Protein AF-A0A960I4P7-F1 (afdb_monomer_lite)

Sequence (128 aa):
MNRTTRHAHDLEYQDFRRCVRRWEMLADFDGAHHDAELAHETRQAGITIRDGIGHLSGNGGSLDSAELKEIWDQFTQAEFLDDLDIATAATSDLPRTAGQRRWDALLKIFRTAAGAPADGKTPEPVLN

Structure (mmCIF, N/CA/C/O backbone):
data_AF-A0A960I4P7-F1
#
_entry.id   AF-A0A960I4P7-F1
#
loop_
_atom_site.group_PDB
_atom_site.id
_atom_site.type_symbol
_atom_site.label_atom_id
_atom_site.label_alt_id
_atom_site.label_comp_id
_atom_site.label_asym_id
_atom_site.label_entity_id
_atom_site.label_seq_id
_atom_site.pdbx_PDB_ins_code
_atom_site.Cartn_x
_atom_site.Cartn_y
_atom_site.Cartn_z
_atom_site.occupancy
_atom_site.B_iso_or_equiv
_atom_site.auth_seq_id
_atom_site.auth_comp_id
_atom_site.auth_asym_id
_atom_site.auth_atom_id
_atom_site.pdbx_PDB_model_num
ATOM 1 N N . MET A 1 1 ? -28.797 -31.746 -52.866 1.00 45.53 1 MET A N 1
ATOM 2 C CA . MET A 1 1 ? -28.647 -31.400 -51.434 1.00 45.53 1 MET A CA 1
ATOM 3 C C . MET A 1 1 ? -29.228 -30.000 -51.225 1.00 45.53 1 MET A C 1
ATOM 5 O O . MET A 1 1 ? -28.639 -29.036 -51.703 1.00 45.53 1 MET A O 1
ATOM 9 N N . ASN A 1 2 ? -30.436 -29.895 -50.662 1.00 44.34 2 ASN A N 1
ATOM 10 C CA . ASN A 1 2 ? -31.257 -28.673 -50.699 1.00 44.34 2 ASN A CA 1
ATOM 11 C C . ASN A 1 2 ? -30.764 -27.596 -49.718 1.00 44.34 2 ASN A C 1
ATOM 13 O O . ASN A 1 2 ? -30.470 -27.884 -48.563 1.00 44.34 2 ASN A O 1
ATOM 17 N N . ARG A 1 3 ? -30.683 -26.338 -50.179 1.00 51.28 3 ARG A N 1
ATOM 18 C CA . ARG A 1 3 ? -30.209 -25.183 -49.387 1.00 51.28 3 ARG A CA 1
ATOM 19 C C . ARG A 1 3 ? -31.088 -24.871 -48.169 1.00 51.28 3 ARG A C 1
ATOM 21 O O . ARG A 1 3 ? -30.596 -24.251 -47.235 1.00 51.28 3 ARG A O 1
ATOM 28 N N . THR A 1 4 ? -32.350 -25.288 -48.165 1.00 50.25 4 THR A N 1
ATOM 29 C CA . THR A 1 4 ? -33.338 -24.955 -47.126 1.00 50.25 4 THR A CA 1
ATOM 30 C C . TH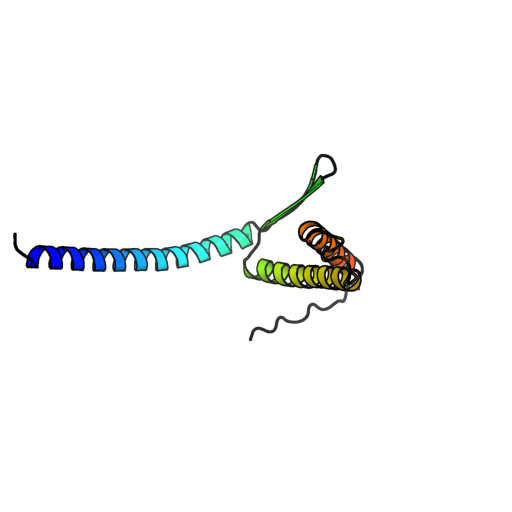R A 1 4 ? -33.077 -25.649 -45.789 1.00 50.25 4 THR A C 1
ATOM 32 O O . THR A 1 4 ? -33.196 -25.006 -44.753 1.00 50.25 4 THR A O 1
ATOM 35 N N . THR A 1 5 ? -32.626 -26.907 -45.786 1.00 58.25 5 THR A N 1
ATOM 36 C CA . THR A 1 5 ? -32.295 -27.640 -44.548 1.00 58.25 5 THR A CA 1
ATOM 37 C C . THR A 1 5 ? -31.100 -27.038 -43.813 1.00 58.25 5 THR A C 1
ATOM 39 O O . THR A 1 5 ? -31.062 -27.040 -42.591 1.00 58.25 5 THR A O 1
ATOM 42 N N . ARG A 1 6 ? -30.142 -26.462 -44.549 1.00 53.84 6 ARG A N 1
ATOM 43 C CA . ARG A 1 6 ? -28.987 -25.774 -43.955 1.00 53.84 6 ARG A CA 1
ATOM 44 C C . ARG A 1 6 ? -29.399 -24.502 -43.213 1.00 53.84 6 ARG A C 1
ATOM 46 O O . ARG A 1 6 ? -28.992 -24.311 -42.079 1.00 53.84 6 ARG A O 1
ATOM 53 N N . HIS A 1 7 ? -30.263 -23.693 -43.827 1.00 54.84 7 HIS A N 1
ATOM 54 C CA . HIS A 1 7 ? -30.760 -22.462 -43.206 1.00 54.84 7 HIS A CA 1
ATOM 55 C C . HIS A 1 7 ? -31.613 -22.749 -41.961 1.00 54.84 7 HIS A C 1
ATOM 57 O O . HIS A 1 7 ? -31.547 -21.988 -41.003 1.00 54.84 7 HIS A O 1
ATOM 63 N N . ALA A 1 8 ? -32.375 -23.851 -41.949 1.00 55.28 8 ALA A N 1
ATOM 64 C CA . ALA A 1 8 ? -33.125 -24.278 -40.767 1.00 55.28 8 ALA A CA 1
ATOM 65 C C . ALA A 1 8 ? -32.193 -24.645 -39.595 1.00 55.28 8 ALA A C 1
ATOM 67 O O . ALA A 1 8 ? -32.380 -24.138 -38.494 1.00 55.28 8 ALA A O 1
ATOM 68 N N . HIS A 1 9 ? -31.137 -25.428 -39.845 1.00 57.78 9 HIS A N 1
ATOM 69 C CA . HIS A 1 9 ? -30.146 -25.764 -38.814 1.00 57.78 9 HIS A CA 1
ATOM 70 C C . HIS A 1 9 ? -29.359 -24.548 -38.309 1.00 57.78 9 HIS A C 1
ATOM 72 O O . HIS A 1 9 ? -29.068 -24.459 -37.118 1.00 57.78 9 HIS A O 1
ATOM 78 N N . ASP A 1 10 ? -29.038 -23.596 -39.189 1.00 60.62 10 ASP A N 1
ATOM 79 C CA . ASP A 1 10 ? -28.332 -22.374 -38.796 1.00 60.62 10 ASP A CA 1
ATOM 80 C C . ASP A 1 10 ? -29.205 -21.476 -37.896 1.00 60.62 10 ASP A C 1
ATOM 82 O O . ASP A 1 10 ? -28.693 -20.882 -36.946 1.00 60.62 10 ASP A O 1
ATOM 86 N N . LEU A 1 11 ? -30.520 -21.408 -38.148 1.00 67.00 11 LEU A N 1
ATOM 87 C CA . LEU A 1 11 ? -31.479 -20.683 -37.302 1.00 67.00 11 LEU A CA 1
ATOM 88 C C . LEU A 1 11 ? -31.659 -21.360 -35.934 1.00 67.00 11 LEU A C 1
ATOM 90 O O . LEU A 1 11 ? -31.509 -20.697 -34.909 1.00 67.00 11 LEU A O 1
ATOM 94 N N . GLU A 1 12 ? -31.876 -22.678 -35.903 1.00 70.19 12 GLU A N 1
ATOM 95 C CA . GLU A 1 12 ? -31.997 -23.451 -34.656 1.00 70.19 12 GLU A CA 1
ATOM 96 C C . GLU A 1 12 ? -30.736 -23.339 -33.787 1.00 70.19 12 GLU A C 1
ATOM 98 O O . GLU A 1 12 ? -30.820 -23.169 -32.569 1.00 70.19 12 GLU A O 1
ATOM 103 N N . TYR A 1 13 ? -29.553 -23.360 -34.408 1.00 65.31 13 TYR A N 1
ATOM 104 C CA . TYR A 1 13 ? -28.288 -23.167 -33.705 1.00 65.31 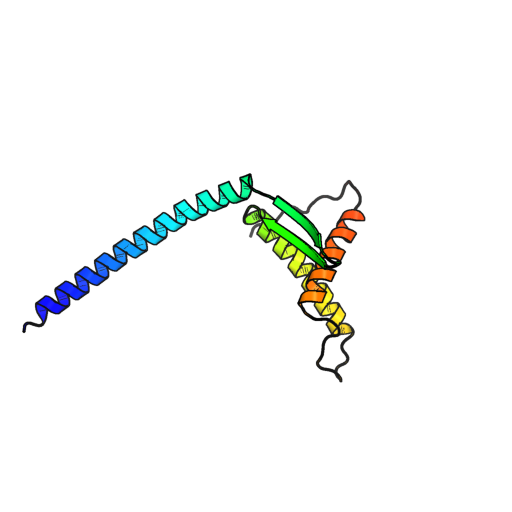13 TYR A CA 1
ATOM 105 C C . TYR A 1 13 ? -28.149 -21.750 -33.131 1.00 65.31 13 TYR A C 1
ATOM 107 O O . TYR A 1 13 ? -27.670 -21.574 -32.007 1.00 65.31 13 TYR A O 1
ATOM 115 N N . GLN A 1 14 ? -28.576 -20.720 -33.867 1.00 65.31 14 GLN A N 1
ATOM 116 C CA . GLN A 1 14 ? -28.551 -19.343 -33.368 1.00 65.31 14 GLN A CA 1
ATOM 117 C C . GLN A 1 14 ? -29.518 -19.125 -32.201 1.00 65.31 14 GLN A C 1
ATOM 119 O O . GLN A 1 14 ? -29.153 -18.434 -31.243 1.00 65.31 14 GLN A O 1
ATOM 124 N N . ASP A 1 15 ? -30.699 -19.736 -32.245 1.00 69.56 15 ASP A N 1
ATOM 125 C CA . ASP A 1 15 ? -31.690 -19.647 -31.174 1.00 69.56 15 ASP A CA 1
ATOM 126 C C . ASP A 1 15 ? -31.267 -20.444 -29.937 1.00 69.56 15 ASP A C 1
ATOM 128 O O . ASP A 1 15 ? -31.337 -19.921 -28.823 1.00 69.56 15 ASP A O 1
ATOM 132 N N . PHE A 1 16 ? -30.685 -21.633 -30.116 1.00 67.56 16 PHE A N 1
ATOM 133 C CA . PHE A 1 16 ? -30.058 -22.380 -29.025 1.00 67.56 16 PHE A CA 1
ATOM 134 C C . PHE A 1 16 ? -28.951 -21.560 -28.346 1.00 67.56 16 PHE A C 1
ATOM 136 O O . PHE A 1 16 ? -28.955 -21.389 -27.127 1.00 67.56 16 PHE A O 1
ATOM 143 N N . ARG A 1 17 ? -28.049 -20.944 -29.125 1.00 67.94 17 ARG A N 1
ATOM 144 C CA . ARG A 1 17 ? -27.004 -20.056 -28.581 1.00 67.94 17 ARG A CA 1
ATOM 145 C C . ARG A 1 17 ? -27.568 -18.827 -27.874 1.00 67.94 17 ARG A C 1
ATOM 147 O O . ARG A 1 17 ? -26.936 -18.314 -26.953 1.00 67.94 17 ARG A O 1
ATOM 154 N N . ARG A 1 18 ? -28.716 -18.308 -28.313 1.00 70.44 18 ARG A N 1
ATOM 155 C CA . ARG A 1 18 ? -29.391 -17.181 -27.656 1.00 70.44 18 ARG A CA 1
ATOM 156 C C . ARG A 1 18 ? -29.978 -17.603 -26.307 1.00 70.44 18 ARG A C 1
ATOM 158 O O . ARG A 1 18 ? -29.825 -16.850 -25.350 1.00 70.44 18 ARG A O 1
ATOM 165 N N . CYS A 1 19 ? -30.570 -18.792 -26.216 1.00 68.38 19 CYS A N 1
ATOM 166 C CA . CYS A 1 19 ? -31.064 -19.349 -24.957 1.00 68.38 19 CYS A CA 1
ATOM 167 C C . CYS A 1 19 ? -29.931 -19.637 -23.965 1.00 68.38 19 CYS A C 1
ATOM 169 O O . CYS A 1 19 ? -30.043 -19.238 -22.811 1.00 68.38 19 CYS A O 1
ATOM 171 N N . VAL A 1 20 ? 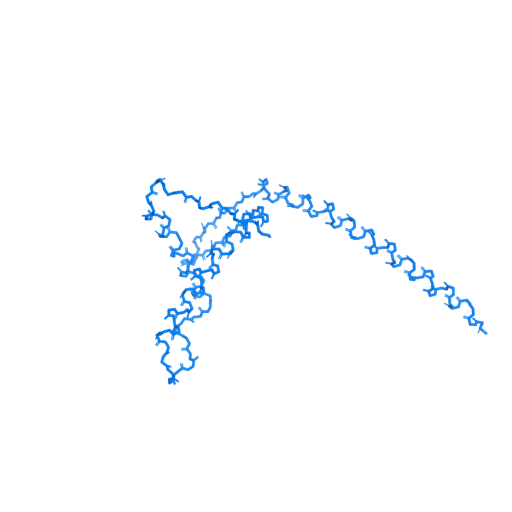-28.822 -20.235 -24.417 1.00 67.56 20 VAL A N 1
ATOM 172 C CA . VAL A 1 20 ? -27.659 -20.523 -23.557 1.00 67.56 20 VAL A CA 1
ATOM 173 C C . VAL A 1 20 ? -27.040 -19.238 -23.008 1.00 67.56 20 VAL A C 1
ATOM 175 O O . VAL A 1 20 ? -26.908 -19.117 -21.799 1.00 67.56 20 VAL A O 1
ATOM 178 N N . ARG A 1 21 ? -26.780 -18.225 -23.848 1.00 58.59 21 ARG A N 1
ATOM 179 C CA . ARG A 1 21 ? -26.241 -16.935 -23.369 1.00 58.59 21 ARG A CA 1
ATOM 180 C C . ARG A 1 21 ? -27.165 -16.222 -22.387 1.00 58.59 21 ARG A C 1
ATOM 182 O O . ARG A 1 21 ? -26.701 -15.525 -21.495 1.00 58.59 21 ARG A O 1
ATOM 189 N N . ARG A 1 22 ? -28.481 -16.348 -22.577 1.00 60.47 22 ARG A N 1
ATOM 190 C CA . ARG A 1 22 ? -29.465 -15.769 -21.658 1.00 60.47 22 ARG A CA 1
ATOM 191 C C . ARG A 1 22 ? -29.495 -16.521 -20.329 1.00 60.47 22 ARG A C 1
ATOM 193 O O . ARG A 1 22 ? -29.667 -15.884 -19.300 1.00 60.47 22 ARG A O 1
ATOM 200 N N . TRP A 1 23 ? -29.333 -17.842 -20.355 1.00 64.19 23 TRP A N 1
ATOM 201 C CA . TRP A 1 23 ? -29.208 -18.655 -19.151 1.00 64.19 23 TRP A CA 1
ATOM 202 C C . TRP A 1 23 ? -27.903 -18.351 -18.401 1.00 64.19 23 TRP A C 1
ATOM 204 O O . TRP A 1 23 ? -27.969 -18.090 -17.210 1.00 64.19 23 TRP A O 1
ATOM 214 N N . GLU A 1 24 ? -26.763 -18.262 -19.097 1.00 51.62 24 GLU A N 1
ATOM 215 C CA . GLU A 1 24 ? -25.468 -17.853 -18.521 1.00 51.62 24 GLU A CA 1
ATOM 216 C C . GLU A 1 24 ? -25.555 -16.463 -17.876 1.00 51.62 24 GLU A C 1
ATOM 218 O O . GLU A 1 24 ? -25.180 -16.299 -16.726 1.00 51.62 24 GLU A O 1
ATOM 223 N N . MET A 1 25 ? -26.147 -15.478 -18.560 1.00 53.38 25 MET A N 1
ATOM 224 C CA . MET A 1 25 ? -26.292 -14.116 -18.028 1.00 53.38 25 MET A CA 1
ATOM 225 C C . MET A 1 25 ? -27.172 -14.038 -16.770 1.00 53.38 25 MET A C 1
ATOM 227 O O . MET A 1 25 ? -26.951 -13.175 -15.926 1.00 53.38 25 MET A O 1
ATOM 231 N N . LEU A 1 26 ? -28.184 -14.902 -16.650 1.00 53.06 26 LEU A N 1
ATOM 232 C CA . LEU A 1 26 ? -29.051 -14.964 -15.467 1.00 53.06 26 LEU A CA 1
ATOM 233 C C . LEU A 1 26 ? -28.396 -15.761 -14.329 1.00 53.06 26 LEU A C 1
ATOM 235 O O . LEU A 1 26 ? -28.498 -15.357 -13.176 1.00 53.06 26 LEU A O 1
ATOM 239 N N . ALA A 1 27 ? -27.682 -16.841 -14.653 1.00 51.09 27 ALA A N 1
ATOM 240 C CA . ALA A 1 27 ? -26.933 -17.643 -13.690 1.00 51.09 27 ALA A CA 1
ATOM 241 C C . ALA A 1 27 ? -25.731 -16.880 -13.102 1.00 51.09 27 ALA A C 1
ATOM 243 O O . ALA A 1 27 ? -25.482 -16.986 -11.906 1.00 51.09 27 ALA A O 1
ATOM 244 N N . ASP A 1 28 ? -25.034 -16.066 -13.902 1.00 43.00 28 ASP A N 1
ATOM 245 C CA . ASP A 1 28 ? -23.951 -15.191 -13.432 1.00 43.00 28 ASP A CA 1
ATOM 246 C C . ASP A 1 28 ? -24.471 -14.089 -12.498 1.00 43.00 28 ASP A C 1
ATOM 248 O O . ASP A 1 28 ? -23.767 -13.679 -11.579 1.00 43.00 28 ASP A O 1
ATOM 252 N N . PHE A 1 29 ? -25.707 -13.615 -12.695 1.00 39.97 29 PHE A N 1
ATOM 253 C CA . PHE A 1 29 ? -26.322 -12.617 -11.815 1.00 39.97 29 PHE A CA 1
ATOM 254 C C . PHE A 1 29 ? -26.647 -13.207 -10.432 1.00 39.97 29 PHE A C 1
ATOM 256 O O . PHE A 1 29 ? -26.366 -12.573 -9.414 1.00 39.97 29 PHE A O 1
ATOM 263 N N . ASP A 1 30 ? -27.170 -14.438 -10.397 1.00 51.84 30 ASP A N 1
ATOM 264 C CA . ASP A 1 30 ? -27.423 -15.185 -9.157 1.00 51.84 30 ASP A CA 1
ATOM 265 C C . ASP A 1 30 ? -26.109 -15.624 -8.471 1.00 51.84 30 ASP A C 1
ATOM 267 O O . ASP A 1 30 ? -25.992 -15.559 -7.246 1.00 51.84 30 ASP A O 1
ATOM 271 N N . GLY A 1 31 ? -25.086 -16.007 -9.246 1.00 46.00 31 GLY A N 1
ATOM 272 C CA . GLY A 1 31 ? -23.753 -16.364 -8.744 1.00 46.00 31 GLY A CA 1
ATOM 273 C C . GLY A 1 31 ? -22.985 -15.175 -8.163 1.00 46.00 31 GLY A C 1
ATOM 274 O O . GLY A 1 31 ? -22.442 -15.274 -7.067 1.00 46.00 31 GLY A O 1
ATOM 275 N N . ALA A 1 32 ? -23.020 -14.015 -8.827 1.00 48.47 32 ALA A N 1
ATOM 276 C CA . ALA A 1 32 ? -22.369 -12.796 -8.344 1.00 48.47 32 ALA A CA 1
ATOM 277 C C . ALA A 1 32 ? -22.966 -12.282 -7.022 1.00 48.47 32 ALA A C 1
ATOM 279 O O . ALA A 1 32 ? -22.247 -11.692 -6.216 1.00 48.47 32 ALA A O 1
ATOM 280 N N . HIS A 1 33 ? -24.263 -12.510 -6.780 1.00 47.50 33 HIS A N 1
ATOM 281 C CA . HIS A 1 33 ? -24.901 -12.194 -5.498 1.00 47.50 33 HIS A CA 1
ATOM 282 C C . HIS A 1 33 ? -24.447 -13.147 -4.381 1.00 47.50 33 HIS A C 1
ATOM 284 O O . HIS A 1 33 ? -24.116 -12.689 -3.289 1.00 47.50 33 HIS A O 1
ATOM 290 N N . HIS A 1 34 ? -24.357 -14.451 -4.666 1.00 46.38 34 HIS A N 1
ATOM 291 C CA . HIS A 1 34 ? -23.887 -15.448 -3.699 1.00 46.38 34 HIS A CA 1
ATOM 292 C C . HIS A 1 34 ? -22.398 -15.273 -3.348 1.00 46.38 34 HIS A C 1
ATOM 294 O O . HIS A 1 34 ? -22.016 -15.361 -2.182 1.00 46.38 34 HIS A O 1
ATOM 300 N N . ASP A 1 35 ? -21.567 -14.936 -4.337 1.00 56.41 35 ASP A N 1
ATOM 301 C CA . ASP A 1 35 ? -20.143 -14.652 -4.147 1.00 56.41 35 ASP A CA 1
ATOM 302 C C . ASP A 1 35 ? -19.911 -13.360 -3.344 1.00 56.41 35 ASP A C 1
ATOM 304 O O . ASP A 1 35 ? -18.963 -13.279 -2.560 1.00 56.41 35 ASP A O 1
ATOM 308 N N . ALA A 1 36 ? -20.784 -12.356 -3.493 1.00 53.41 36 ALA A N 1
ATOM 309 C CA . ALA A 1 36 ? -20.703 -11.105 -2.741 1.00 53.41 36 ALA A CA 1
ATOM 310 C C . ALA A 1 36 ? -21.069 -11.278 -1.254 1.00 53.41 36 ALA A C 1
ATOM 312 O O . ALA A 1 36 ? -20.382 -10.722 -0.393 1.00 53.41 36 ALA A O 1
ATOM 313 N N . GLU A 1 37 ? -22.106 -12.062 -0.941 1.00 53.62 37 GLU A N 1
ATOM 314 C CA . GLU A 1 37 ? -22.477 -12.399 0.443 1.00 53.62 37 GLU A CA 1
ATOM 315 C C . GLU A 1 37 ? -21.408 -13.274 1.109 1.00 53.62 37 GLU A C 1
ATOM 317 O O . GLU A 1 37 ? -20.963 -12.966 2.217 1.00 53.62 37 GLU A O 1
ATOM 322 N N . LEU A 1 38 ? -20.898 -14.290 0.403 1.00 56.19 38 LEU A N 1
ATOM 323 C CA . LEU A 1 38 ? -19.817 -15.136 0.904 1.00 56.19 38 LEU A CA 1
ATOM 324 C C . LEU A 1 38 ? -18.535 -14.326 1.149 1.00 56.19 38 LEU A C 1
ATOM 326 O O . LEU A 1 38 ? -17.917 -14.472 2.199 1.00 56.19 38 LEU A O 1
ATOM 330 N N . ALA A 1 39 ? -18.159 -13.415 0.245 1.00 56.56 39 ALA A N 1
ATOM 331 C CA . ALA A 1 39 ? -17.010 -12.529 0.441 1.00 56.56 39 ALA A CA 1
ATOM 332 C C . ALA A 1 39 ? -17.181 -11.574 1.640 1.00 56.56 39 ALA A C 1
ATOM 334 O O . ALA A 1 39 ? -16.192 -11.206 2.280 1.00 56.56 39 ALA A O 1
ATOM 335 N N . HIS A 1 40 ? -18.418 -11.183 1.969 1.00 58.53 40 HIS A N 1
ATOM 336 C CA . HIS A 1 40 ? -18.716 -10.395 3.165 1.00 58.53 40 HIS A CA 1
ATOM 337 C C . HIS A 1 40 ? -18.585 -11.227 4.452 1.00 58.53 40 HIS A C 1
ATOM 339 O O . HIS A 1 40 ? -17.999 -10.755 5.431 1.00 58.53 40 HIS A O 1
ATOM 345 N N . GLU A 1 41 ? -19.077 -12.468 4.445 1.00 59.81 41 GLU A N 1
ATOM 346 C CA . GLU A 1 41 ? -19.003 -13.399 5.578 1.00 59.81 41 GLU A CA 1
ATOM 347 C C . GLU A 1 41 ? -17.585 -13.937 5.825 1.00 59.81 41 GLU A C 1
ATOM 349 O O . GLU A 1 41 ? -17.187 -14.125 6.976 1.00 59.81 41 GLU A O 1
ATOM 354 N N . THR A 1 42 ? -16.789 -14.140 4.771 1.00 65.88 42 THR A N 1
ATOM 355 C CA . THR A 1 42 ? -15.425 -14.686 4.870 1.00 65.88 42 THR A CA 1
ATOM 356 C C . THR A 1 42 ? -14.333 -13.625 4.950 1.00 65.88 42 THR A C 1
ATOM 358 O O . THR A 1 42 ? -13.157 -13.983 4.849 1.00 65.88 42 THR A O 1
ATOM 361 N N . ARG A 1 43 ? -14.693 -12.340 5.107 1.00 75.56 43 ARG A N 1
ATOM 362 C CA . ARG A 1 43 ? -13.732 -11.231 5.073 1.00 75.56 43 ARG A CA 1
ATOM 363 C C . ARG A 1 43 ? -12.546 -11.497 5.999 1.00 75.56 43 ARG A C 1
ATOM 365 O O . ARG A 1 43 ? -12.698 -11.753 7.195 1.00 75.56 43 ARG A O 1
ATOM 372 N N . GLN A 1 44 ? -11.348 -11.413 5.443 1.00 77.50 44 GLN A N 1
ATOM 373 C CA . GLN A 1 44 ? -10.113 -11.611 6.187 1.00 77.50 44 GLN A CA 1
ATOM 374 C C . GLN A 1 44 ? -9.000 -10.754 5.604 1.00 77.50 44 GLN A C 1
ATOM 376 O O . GLN A 1 44 ? -8.931 -10.525 4.400 1.00 77.50 44 GLN A O 1
ATOM 381 N N . ALA A 1 45 ? -8.085 -10.326 6.461 1.00 82.69 45 ALA A N 1
ATOM 382 C CA . ALA A 1 45 ? -6.837 -9.710 6.055 1.00 82.69 45 ALA A CA 1
ATOM 383 C C . ALA A 1 45 ? -5.728 -10.224 6.969 1.00 82.69 45 ALA A C 1
ATOM 385 O O . ALA A 1 45 ? -5.911 -10.349 8.180 1.00 82.69 45 ALA A O 1
ATOM 386 N N . GLY A 1 46 ? -4.579 -10.532 6.383 1.00 77.50 46 GLY A N 1
ATOM 387 C CA . GLY A 1 46 ? -3.440 -11.067 7.105 1.00 77.50 46 GLY A CA 1
ATOM 388 C C . GLY A 1 46 ? -2.136 -10.603 6.490 1.00 77.50 46 GLY A C 1
ATOM 389 O O . GLY A 1 46 ? -1.981 -10.566 5.267 1.00 77.50 46 GLY A O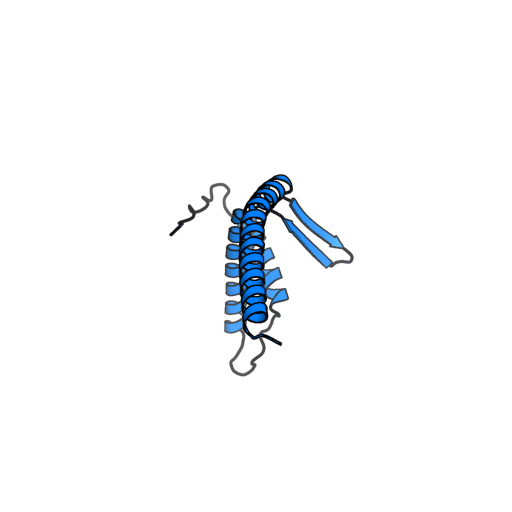 1
ATOM 390 N N . ILE A 1 47 ? -1.184 -10.289 7.363 1.00 82.62 47 ILE A N 1
ATOM 391 C CA . ILE A 1 47 ? 0.212 -10.110 6.998 1.00 82.62 47 ILE A CA 1
ATOM 392 C C . ILE A 1 47 ? 1.032 -11.208 7.668 1.00 82.62 47 ILE A C 1
ATOM 394 O O . ILE A 1 47 ? 0.909 -11.453 8.867 1.00 82.62 47 ILE A O 1
ATOM 398 N N . THR A 1 48 ? 1.859 -11.892 6.888 1.00 82.06 48 THR A N 1
ATOM 399 C CA . THR A 1 48 ? 2.803 -12.892 7.391 1.00 82.06 48 THR A CA 1
ATOM 400 C C . THR A 1 48 ? 4.209 -12.508 6.972 1.00 82.06 48 THR A C 1
ATOM 402 O O . THR A 1 48 ? 4.413 -11.916 5.915 1.00 82.06 48 THR A O 1
ATOM 405 N N . ILE A 1 49 ? 5.188 -12.817 7.817 1.00 85.50 49 ILE A N 1
ATOM 406 C CA . ILE A 1 49 ? 6.601 -12.604 7.514 1.00 85.50 49 ILE A CA 1
ATOM 407 C C . ILE A 1 49 ? 7.243 -13.980 7.462 1.00 85.50 49 ILE A C 1
ATOM 409 O O . ILE A 1 49 ? 7.221 -14.714 8.451 1.00 85.50 49 ILE A O 1
ATOM 413 N N . ARG A 1 50 ? 7.801 -14.330 6.307 1.00 81.12 50 ARG A N 1
ATOM 414 C CA . ARG A 1 50 ? 8.481 -15.603 6.086 1.00 81.12 50 ARG A CA 1
ATOM 415 C C . ARG A 1 50 ? 9.829 -15.335 5.446 1.00 81.12 50 ARG A C 1
ATOM 417 O O . ARG A 1 50 ? 9.903 -14.636 4.445 1.00 81.12 50 ARG A O 1
ATOM 424 N N . ASP A 1 51 ? 10.888 -15.880 6.038 1.00 92.31 51 ASP A N 1
ATOM 425 C CA . ASP A 1 51 ? 12.255 -15.756 5.516 1.00 92.31 51 ASP A CA 1
ATOM 426 C C . ASP A 1 51 ? 12.673 -14.284 5.271 1.00 92.31 51 ASP A C 1
ATOM 428 O O . ASP A 1 51 ? 13.405 -13.967 4.340 1.00 92.31 51 ASP A O 1
ATOM 432 N N . GLY A 1 52 ? 12.169 -13.362 6.106 1.00 83.06 52 GLY A N 1
ATOM 433 C CA . GLY A 1 52 ? 12.410 -11.917 5.988 1.00 83.06 52 GLY A CA 1
ATOM 434 C C . GLY A 1 52 ? 11.567 -11.196 4.928 1.00 83.06 52 GLY A C 1
ATOM 435 O O . GLY A 1 52 ? 11.701 -9.984 4.776 1.00 83.06 52 GLY A O 1
ATOM 436 N N . ILE A 1 53 ? 10.681 -11.904 4.225 1.00 86.56 53 ILE A N 1
ATOM 437 C CA . ILE A 1 53 ? 9.792 -11.363 3.194 1.00 86.56 53 ILE A CA 1
ATOM 438 C C . ILE A 1 53 ? 8.378 -11.219 3.766 1.00 86.56 53 ILE A C 1
ATOM 440 O O . ILE A 1 53 ? 7.829 -12.148 4.362 1.00 86.56 53 ILE A O 1
ATOM 444 N N . GLY A 1 54 ? 7.791 -10.034 3.597 1.00 80.75 54 GLY A N 1
ATOM 445 C CA . GLY A 1 54 ? 6.410 -9.757 3.980 1.00 80.75 54 GLY A CA 1
ATOM 446 C C . GLY A 1 54 ? 5.423 -10.198 2.900 1.00 80.75 54 GLY A C 1
ATOM 447 O O . GLY A 1 54 ? 5.566 -9.836 1.734 1.00 80.75 54 GLY A O 1
ATOM 448 N N . HIS A 1 55 ? 4.392 -10.934 3.300 1.00 83.62 55 HIS A N 1
ATOM 449 C CA . HIS A 1 55 ? 3.274 -11.336 2.456 1.00 83.62 55 HIS A CA 1
ATOM 450 C C . HIS A 1 55 ? 1.978 -10.774 3.032 1.00 83.62 55 HIS A C 1
ATOM 452 O O . HIS A 1 55 ? 1.587 -11.133 4.143 1.00 83.62 55 HIS A O 1
ATOM 458 N N . LEU A 1 56 ? 1.313 -9.909 2.270 1.00 83.56 56 LEU A N 1
ATOM 459 C CA . LEU A 1 56 ? -0.026 -9.408 2.565 1.00 83.56 56 LEU A CA 1
ATOM 460 C C . LEU A 1 56 ? -1.044 -10.172 1.714 1.00 83.56 56 LEU A C 1
ATOM 462 O O . LEU A 1 56 ? -0.843 -10.343 0.513 1.00 83.56 56 LEU A O 1
ATOM 466 N N . SER A 1 57 ? -2.147 -10.591 2.325 1.00 85.75 57 SER A N 1
ATOM 467 C CA . SER A 1 57 ? -3.288 -11.173 1.617 1.00 85.75 57 SER A CA 1
ATOM 468 C C . SER A 1 57 ? -4.593 -10.829 2.323 1.00 85.75 57 SER A C 1
ATOM 470 O O . SER A 1 57 ? -4.608 -10.628 3.537 1.00 85.75 57 SER A O 1
ATOM 472 N N . GLY A 1 58 ? -5.687 -10.780 1.573 1.00 83.56 58 GLY A N 1
ATOM 473 C CA . GLY A 1 58 ? -7.010 -10.578 2.139 1.00 83.56 58 GLY A CA 1
ATOM 474 C C . GLY A 1 58 ? -8.114 -10.702 1.100 1.00 83.56 58 GLY A C 1
ATOM 475 O O . GLY A 1 58 ? -7.848 -10.733 -0.101 1.00 83.56 58 GLY A O 1
ATOM 476 N N . ASN A 1 59 ? -9.343 -10.798 1.587 1.00 81.81 59 ASN A N 1
ATOM 477 C CA . ASN A 1 59 ? -10.566 -10.749 0.800 1.00 81.81 59 ASN A CA 1
ATOM 478 C C . ASN A 1 59 ? -11.655 -10.006 1.591 1.00 81.81 59 ASN A C 1
ATOM 480 O O . ASN A 1 59 ? -11.582 -9.898 2.818 1.00 81.81 59 ASN A O 1
ATOM 484 N N . GLY A 1 60 ? -12.645 -9.481 0.881 1.00 80.81 60 GLY A N 1
ATOM 485 C CA . GLY A 1 60 ? -13.777 -8.771 1.459 1.00 80.81 60 GLY A CA 1
ATOM 486 C C . GLY A 1 60 ? -14.825 -8.467 0.397 1.00 80.81 60 GLY A C 1
ATOM 487 O O . GLY A 1 60 ? -14.666 -8.839 -0.768 1.00 80.81 60 GLY A O 1
ATOM 488 N N . GLY A 1 61 ? -15.890 -7.774 0.799 1.00 80.88 61 GLY A N 1
ATOM 489 C CA . GLY A 1 61 ? -16.943 -7.349 -0.120 1.00 80.88 61 GLY A CA 1
ATOM 490 C C . GLY A 1 61 ? -16.409 -6.441 -1.233 1.00 80.88 61 GLY A C 1
ATOM 491 O O . GLY A 1 61 ? -15.389 -5.763 -1.077 1.00 80.88 61 GLY A O 1
ATOM 492 N N . SER A 1 62 ? -17.103 -6.428 -2.370 1.00 78.44 62 SER A N 1
ATOM 493 C CA . SER A 1 62 ? -16.686 -5.684 -3.566 1.00 78.44 62 SER A CA 1
ATOM 494 C C . SER A 1 62 ? -16.600 -4.172 -3.341 1.00 78.44 62 SER A C 1
ATOM 496 O O . SER A 1 62 ? -15.663 -3.551 -3.837 1.00 78.44 62 SER A O 1
ATOM 498 N N . LEU A 1 63 ? -17.530 -3.596 -2.572 1.00 81.94 63 LEU A N 1
ATOM 499 C CA . LEU A 1 63 ? -17.573 -2.160 -2.287 1.00 81.94 63 LEU A CA 1
ATOM 500 C C . LEU A 1 63 ? -16.379 -1.714 -1.428 1.00 81.94 63 LEU A C 1
ATOM 502 O O . LEU A 1 63 ? -15.587 -0.889 -1.877 1.00 81.94 63 LEU A O 1
ATOM 506 N N . ASP A 1 64 ? -16.187 -2.327 -0.257 1.00 77.69 64 ASP A N 1
ATOM 507 C CA . ASP A 1 64 ? -15.062 -2.018 0.640 1.00 77.69 64 ASP A CA 1
ATOM 508 C C . ASP A 1 64 ? -13.708 -2.264 -0.053 1.00 77.69 64 ASP A C 1
ATOM 510 O O . ASP A 1 64 ? -12.757 -1.501 0.104 1.00 77.69 64 ASP A O 1
ATOM 514 N N . SER A 1 65 ? -13.610 -3.318 -0.874 1.00 82.69 65 SER A N 1
ATOM 515 C CA . SER A 1 65 ? -12.389 -3.611 -1.637 1.00 82.69 65 SER A CA 1
ATOM 516 C C . SER A 1 65 ? -12.115 -2.573 -2.730 1.00 82.69 65 SER A C 1
ATOM 518 O O . SER A 1 65 ? -10.950 -2.281 -3.007 1.00 82.69 65 SER A O 1
ATOM 520 N N . ALA A 1 66 ? -13.156 -2.015 -3.357 1.00 84.75 66 ALA A N 1
ATOM 521 C CA . ALA A 1 66 ? -13.016 -0.938 -4.332 1.00 84.75 66 ALA A CA 1
ATOM 522 C C . ALA A 1 66 ? -12.532 0.355 -3.661 1.00 84.75 66 ALA A C 1
ATOM 524 O O . ALA A 1 66 ? -11.584 0.962 -4.154 1.00 84.75 66 ALA A O 1
ATOM 525 N N . GLU A 1 67 ? -13.089 0.709 -2.500 1.00 86.19 67 GLU A N 1
ATOM 526 C CA . GLU A 1 67 ? -12.623 1.849 -1.701 1.00 86.19 67 GLU A CA 1
ATOM 527 C C . GLU A 1 67 ? -11.149 1.682 -1.292 1.00 86.19 67 GLU A C 1
ATOM 529 O O . GLU A 1 67 ? -10.321 2.563 -1.540 1.00 86.19 67 GLU A O 1
ATOM 534 N N . LEU A 1 68 ? -10.775 0.515 -0.749 1.00 87.19 68 LEU A N 1
ATOM 535 C CA . LEU A 1 68 ? -9.382 0.207 -0.401 1.00 87.19 68 LEU A CA 1
ATOM 536 C C . LEU A 1 68 ? -8.446 0.326 -1.610 1.00 87.19 68 LEU A C 1
ATOM 538 O O . LEU A 1 68 ? -7.331 0.842 -1.488 1.00 87.19 68 LEU A O 1
ATOM 542 N N . LYS A 1 69 ? -8.893 -0.142 -2.780 1.00 91.12 69 LYS A N 1
ATOM 543 C CA . LYS A 1 69 ? -8.133 -0.045 -4.027 1.00 91.12 69 LYS A CA 1
ATOM 544 C C . LYS A 1 69 ? -7.938 1.410 -4.449 1.00 91.12 69 LYS A C 1
ATOM 546 O O . LYS A 1 69 ? -6.823 1.770 -4.815 1.00 91.12 69 LYS A O 1
ATOM 551 N N . GLU A 1 70 ? -8.979 2.237 -4.397 1.00 91.81 70 GLU A N 1
ATOM 552 C CA . GLU A 1 70 ? -8.893 3.656 -4.758 1.00 91.81 70 GLU A CA 1
ATOM 553 C C . GLU A 1 70 ? -7.917 4.412 -3.856 1.00 91.81 70 GLU A C 1
ATOM 555 O O . GLU A 1 70 ? -7.048 5.127 -4.359 1.00 91.81 70 GLU A O 1
ATOM 560 N N . ILE A 1 71 ? -7.987 4.197 -2.540 1.00 90.75 71 ILE A N 1
ATOM 561 C CA . ILE A 1 71 ? -7.039 4.785 -1.584 1.00 90.75 71 ILE A CA 1
ATOM 562 C C . ILE A 1 71 ? -5.612 4.332 -1.916 1.00 90.75 71 ILE A C 1
ATOM 564 O O . ILE A 1 71 ? -4.696 5.153 -2.006 1.00 90.75 71 ILE A O 1
ATOM 568 N N . TRP A 1 72 ? -5.397 3.034 -2.139 1.00 93.56 72 TRP A N 1
ATOM 569 C CA . TRP A 1 72 ? -4.061 2.526 -2.445 1.00 93.56 72 TRP A CA 1
ATOM 570 C C . TRP A 1 72 ? -3.513 3.064 -3.772 1.00 93.56 72 TRP A C 1
ATOM 572 O O . TRP A 1 72 ? -2.335 3.426 -3.850 1.00 93.56 72 TRP A O 1
ATOM 582 N N . ASP A 1 73 ? -4.351 3.187 -4.800 1.00 94.25 73 ASP A N 1
ATOM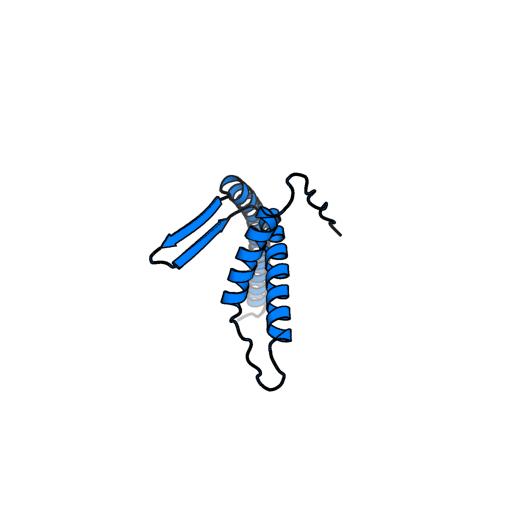 583 C CA . ASP A 1 73 ? -3.960 3.762 -6.086 1.00 94.25 73 ASP A CA 1
ATOM 584 C C . ASP A 1 73 ? -3.594 5.245 -5.957 1.00 94.25 73 ASP A C 1
ATOM 586 O O . ASP A 1 73 ? -2.587 5.663 -6.529 1.00 94.25 73 ASP A O 1
ATOM 590 N N . GLN A 1 74 ? -4.327 6.028 -5.158 1.00 95.38 74 GLN A N 1
ATOM 591 C CA . GLN A 1 74 ? -3.995 7.434 -4.895 1.00 95.38 74 GLN A CA 1
ATOM 592 C C . GLN A 1 74 ? -2.616 7.580 -4.241 1.00 95.38 74 GLN A C 1
ATOM 594 O O . GLN A 1 74 ? -1.787 8.368 -4.702 1.00 95.38 74 GLN A O 1
ATOM 599 N N . PHE A 1 75 ? -2.327 6.787 -3.207 1.00 96.44 75 PHE A N 1
ATOM 600 C CA . PHE A 1 75 ? -1.011 6.810 -2.563 1.00 96.44 75 PHE A CA 1
ATOM 601 C C . PHE A 1 75 ? 0.090 6.294 -3.500 1.00 96.44 75 PHE A C 1
ATOM 603 O O . PHE A 1 75 ? 1.181 6.856 -3.531 1.00 96.44 75 PHE A O 1
ATOM 610 N N . THR A 1 76 ? -0.190 5.271 -4.310 1.00 95.62 76 THR A N 1
ATOM 611 C CA . THR A 1 76 ? 0.767 4.750 -5.302 1.00 95.62 76 THR A CA 1
ATOM 612 C C . THR A 1 76 ? 1.079 5.790 -6.378 1.00 95.62 76 THR A C 1
ATOM 614 O O . THR A 1 76 ? 2.229 5.917 -6.800 1.00 95.62 76 THR A O 1
ATOM 617 N N . GLN A 1 77 ? 0.071 6.548 -6.813 1.00 95.31 77 GLN A N 1
ATOM 618 C CA . GLN A 1 77 ? 0.239 7.641 -7.761 1.00 95.31 77 GLN A CA 1
ATOM 619 C C . GLN A 1 77 ? 1.069 8.776 -7.157 1.00 95.31 77 GLN A C 1
ATOM 621 O O . GLN A 1 77 ? 1.930 9.313 -7.848 1.00 95.31 77 GLN A O 1
ATOM 626 N N . ALA A 1 78 ? 0.866 9.111 -5.880 1.00 95.38 78 ALA A N 1
ATOM 627 C CA . ALA A 1 78 ? 1.692 10.098 -5.188 1.00 95.38 78 ALA A CA 1
ATOM 628 C C . ALA A 1 78 ? 3.173 9.679 -5.164 1.00 95.38 78 ALA A C 1
ATOM 630 O O . ALA A 1 78 ? 4.026 10.455 -5.572 1.00 95.38 78 ALA A O 1
ATOM 631 N N . GLU A 1 79 ? 3.477 8.423 -4.817 1.00 95.94 79 GLU A N 1
ATOM 632 C CA . GLU A 1 79 ? 4.857 7.905 -4.856 1.00 95.94 79 GLU A CA 1
ATOM 633 C C . GLU A 1 79 ? 5.466 7.931 -6.269 1.00 95.94 79 GLU A C 1
ATOM 635 O O . GLU A 1 79 ? 6.674 8.082 -6.432 1.00 95.94 79 GLU A O 1
ATOM 640 N N . PHE A 1 80 ? 4.645 7.761 -7.309 1.00 94.06 80 PHE A N 1
ATOM 641 C CA . PHE A 1 80 ? 5.095 7.871 -8.697 1.00 94.06 80 PHE A CA 1
ATOM 642 C C . PHE A 1 80 ? 5.413 9.314 -9.094 1.00 94.06 80 PHE A C 1
ATOM 644 O O . PHE A 1 80 ? 6.398 9.535 -9.792 1.00 94.06 80 PHE A O 1
ATOM 651 N N . LEU A 1 81 ? 4.604 10.282 -8.657 1.00 93.31 81 LEU A N 1
ATOM 652 C CA . LEU A 1 81 ? 4.878 11.703 -8.876 1.00 93.31 81 LEU A CA 1
ATOM 653 C C . LEU A 1 81 ? 6.140 12.140 -8.121 1.00 93.31 81 LEU A C 1
ATOM 655 O O . LEU A 1 81 ? 6.993 12.787 -8.718 1.00 93.31 81 LEU A O 1
ATOM 659 N N . ASP A 1 82 ? 6.314 11.692 -6.874 1.00 92.88 82 ASP A N 1
ATOM 660 C CA . ASP A 1 82 ? 7.532 11.940 -6.090 1.00 92.88 82 ASP A CA 1
ATOM 661 C C . ASP A 1 82 ? 8.779 11.382 -6.811 1.00 92.88 82 ASP A C 1
ATOM 663 O O . ASP A 1 82 ? 9.813 12.043 -6.907 1.00 92.88 82 ASP A O 1
ATOM 667 N N . ASP A 1 83 ? 8.681 10.170 -7.370 1.00 92.50 83 ASP A N 1
ATOM 668 C CA . ASP A 1 83 ? 9.757 9.566 -8.162 1.00 92.50 83 ASP A CA 1
ATOM 669 C C . ASP A 1 83 ? 10.037 10.334 -9.464 1.00 92.50 83 ASP A C 1
ATOM 671 O O . ASP A 1 83 ? 11.194 10.423 -9.879 1.00 92.50 83 ASP A O 1
ATOM 675 N N . LEU A 1 84 ? 8.998 10.865 -10.117 1.00 90.31 84 LEU A N 1
ATOM 676 C CA . LEU A 1 84 ? 9.133 11.679 -11.326 1.00 90.31 84 LEU A CA 1
ATOM 677 C C . LEU A 1 84 ? 9.819 13.015 -11.044 1.00 90.31 84 LEU A C 1
ATOM 679 O O . LEU A 1 84 ? 10.651 13.431 -11.844 1.00 90.31 84 LEU A O 1
ATOM 683 N N . ASP A 1 85 ? 9.512 13.657 -9.919 1.00 87.62 85 ASP A N 1
ATOM 684 C CA . ASP A 1 85 ? 10.140 14.922 -9.523 1.00 87.62 85 ASP A CA 1
ATOM 685 C C . ASP A 1 85 ? 11.644 14.750 -9.256 1.00 87.62 85 ASP A C 1
ATOM 687 O O . ASP A 1 85 ? 12.446 15.652 -9.513 1.00 87.62 85 ASP A O 1
ATOM 691 N N . ILE A 1 86 ? 12.044 13.572 -8.770 1.00 83.94 86 ILE A N 1
ATOM 692 C CA . ILE A 1 86 ? 13.449 13.202 -8.562 1.00 83.94 86 ILE A CA 1
ATOM 693 C C . ILE A 1 86 ? 14.123 12.803 -9.882 1.00 83.94 86 ILE A C 1
ATOM 695 O O . ILE A 1 86 ? 15.326 13.026 -10.061 1.00 83.94 86 ILE A O 1
ATOM 699 N N . ALA A 1 87 ? 13.376 12.201 -10.808 1.00 84.00 87 ALA A N 1
ATOM 700 C CA . ALA A 1 87 ? 13.902 11.749 -12.084 1.00 84.00 87 ALA A CA 1
ATOM 701 C C . ALA A 1 87 ? 14.309 12.951 -12.951 1.00 84.00 87 ALA A C 1
ATOM 703 O O . ALA A 1 87 ? 13.492 13.679 -13.510 1.00 84.00 87 ALA A O 1
ATOM 704 N N . THR A 1 88 ? 15.616 13.171 -13.089 1.00 70.56 88 THR A N 1
ATOM 705 C CA . THR A 1 88 ? 16.120 14.212 -13.989 1.00 70.56 88 THR A CA 1
ATOM 706 C C . THR A 1 88 ? 15.852 13.832 -15.444 1.00 70.56 88 THR A C 1
ATOM 708 O O . THR A 1 88 ? 15.984 12.668 -15.816 1.00 70.56 88 THR A O 1
ATOM 711 N N . ALA A 1 89 ? 15.592 14.819 -16.306 1.00 64.25 89 ALA A N 1
ATOM 712 C CA . ALA A 1 89 ? 15.359 14.606 -17.741 1.00 64.25 89 ALA A CA 1
ATOM 713 C C . ALA A 1 89 ? 16.497 13.858 -18.482 1.00 64.25 89 ALA A C 1
ATOM 715 O O . ALA A 1 89 ? 16.311 13.433 -19.619 1.00 64.25 89 ALA A O 1
ATOM 716 N N . ALA A 1 90 ? 17.673 13.703 -17.862 1.00 62.31 90 ALA A N 1
ATOM 717 C CA . ALA A 1 90 ? 18.813 12.977 -18.414 1.00 62.31 90 ALA A CA 1
ATOM 718 C C . ALA A 1 90 ? 18.707 11.445 -18.271 1.00 62.31 90 ALA A C 1
ATOM 720 O O . ALA A 1 90 ? 19.387 10.725 -19.002 1.00 62.31 90 ALA A O 1
ATOM 721 N N . THR A 1 91 ? 17.873 10.936 -17.360 1.00 60.09 91 THR A N 1
ATOM 722 C CA . THR A 1 91 ? 17.676 9.500 -17.128 1.00 60.09 91 THR A CA 1
ATOM 723 C C . THR A 1 91 ? 16.191 9.179 -17.244 1.00 60.09 91 THR A C 1
ATOM 725 O O . THR A 1 91 ? 15.394 9.644 -16.438 1.00 60.09 91 THR A O 1
ATOM 728 N N . SER A 1 92 ? 15.804 8.369 -18.231 1.00 65.50 92 SER A N 1
ATOM 729 C CA . SER A 1 92 ? 14.416 7.910 -18.407 1.00 65.50 92 SER A CA 1
ATOM 730 C C . SER A 1 92 ? 13.937 6.939 -17.320 1.00 65.50 92 SER A C 1
ATOM 732 O O . SER A 1 92 ? 12.776 6.533 -17.336 1.00 65.50 92 SER A O 1
ATOM 734 N N . ASP A 1 93 ? 14.822 6.544 -16.406 1.00 81.69 93 ASP A N 1
ATOM 735 C CA . ASP A 1 93 ? 14.560 5.516 -15.409 1.00 81.69 93 ASP A CA 1
ATOM 736 C C . ASP A 1 93 ? 14.101 6.136 -14.090 1.00 81.69 93 ASP A C 1
ATOM 738 O O . ASP A 1 93 ? 14.740 7.031 -13.535 1.00 81.69 93 ASP A O 1
ATOM 742 N N . LEU A 1 94 ? 12.992 5.613 -13.569 1.00 88.19 94 LEU A N 1
ATOM 743 C CA . LEU A 1 94 ? 12.507 5.956 -12.238 1.00 88.19 94 LEU A CA 1
ATOM 744 C C . LEU A 1 94 ? 13.352 5.243 -11.174 1.00 88.19 94 LEU A C 1
ATOM 746 O O . LEU A 1 94 ? 13.721 4.081 -11.368 1.00 88.19 94 LEU A O 1
ATOM 750 N N . PRO A 1 95 ? 13.599 5.881 -10.017 1.00 89.69 95 PRO A N 1
ATOM 751 C CA . PRO A 1 95 ? 14.447 5.327 -8.961 1.00 89.69 95 PRO A CA 1
ATOM 752 C C . PRO A 1 95 ? 13.883 4.044 -8.335 1.00 89.69 95 PRO A C 1
ATOM 754 O O . PRO A 1 95 ? 14.639 3.242 -7.785 1.00 89.69 95 PRO A O 1
ATOM 757 N N . ARG A 1 96 ? 12.562 3.834 -8.409 1.00 94.06 96 ARG A N 1
ATOM 758 C CA . ARG A 1 96 ? 11.882 2.642 -7.889 1.00 94.06 96 ARG A CA 1
ATOM 759 C C . ARG A 1 96 ? 11.068 1.940 -8.971 1.00 94.06 96 ARG A C 1
ATOM 761 O O . ARG A 1 96 ? 10.600 2.529 -9.948 1.00 94.06 96 ARG A O 1
ATOM 768 N N . THR A 1 97 ? 10.841 0.649 -8.768 1.00 94.69 97 THR A N 1
ATOM 769 C CA . THR A 1 97 ? 9.884 -0.139 -9.554 1.00 94.69 97 THR A CA 1
ATOM 770 C C . THR A 1 97 ? 8.445 0.164 -9.131 1.00 94.69 97 THR A C 1
ATOM 772 O O . THR A 1 97 ? 8.180 0.621 -8.018 1.00 94.69 97 THR A O 1
ATOM 775 N N . ALA A 1 98 ? 7.476 -0.170 -9.988 1.00 92.44 98 ALA A N 1
ATOM 776 C CA . ALA A 1 98 ? 6.060 -0.046 -9.640 1.00 92.44 98 ALA A CA 1
ATOM 777 C C . ALA A 1 98 ? 5.662 -0.909 -8.424 1.00 92.44 98 ALA A C 1
ATOM 779 O O . ALA A 1 98 ? 4.791 -0.513 -7.654 1.00 92.44 98 ALA A O 1
ATOM 780 N N . GLY A 1 99 ? 6.299 -2.072 -8.233 1.00 91.88 99 GLY A N 1
ATOM 781 C CA . GLY A 1 99 ? 6.067 -2.929 -7.066 1.00 91.88 99 GLY A CA 1
ATOM 782 C C . GLY A 1 99 ? 6.577 -2.304 -5.766 1.00 91.88 99 GLY A C 1
ATOM 783 O O . GLY A 1 99 ? 5.859 -2.306 -4.770 1.00 91.88 99 GLY A O 1
ATOM 784 N N . GLN A 1 100 ? 7.773 -1.706 -5.795 1.00 94.81 100 GLN A N 1
ATOM 785 C CA . GLN A 1 100 ? 8.337 -0.980 -4.650 1.00 94.81 100 GLN A CA 1
ATOM 786 C C . GLN A 1 100 ? 7.457 0.210 -4.252 1.00 94.81 100 GLN A C 1
ATOM 788 O O . GLN A 1 100 ? 7.068 0.303 -3.093 1.00 94.81 100 GLN A O 1
ATOM 793 N N . ARG A 1 101 ? 7.029 1.038 -5.218 1.00 96.69 101 ARG A N 1
ATOM 794 C CA . ARG A 1 101 ? 6.101 2.150 -4.947 1.00 96.69 101 ARG A CA 1
ATOM 795 C C . ARG A 1 101 ? 4.790 1.697 -4.309 1.00 96.69 101 ARG A C 1
ATOM 797 O O . ARG A 1 101 ? 4.318 2.339 -3.380 1.00 96.69 101 ARG A O 1
ATOM 804 N N . ARG A 1 102 ? 4.205 0.582 -4.768 1.00 95.44 102 ARG A N 1
ATOM 805 C CA . ARG A 1 102 ? 2.978 0.034 -4.161 1.00 95.44 102 ARG A CA 1
ATOM 806 C C . ARG A 1 102 ? 3.186 -0.386 -2.710 1.00 95.44 102 ARG A C 1
ATOM 808 O O . ARG A 1 102 ? 2.312 -0.141 -1.882 1.00 95.44 102 ARG A O 1
ATOM 815 N N . TRP A 1 103 ? 4.319 -1.010 -2.397 1.00 93.50 103 TRP A N 1
ATOM 816 C CA . TRP A 1 103 ? 4.643 -1.389 -1.022 1.00 93.50 103 TRP A CA 1
ATOM 817 C C . TRP A 1 103 ? 4.862 -0.162 -0.126 1.00 93.50 103 TRP A C 1
ATOM 819 O O . TRP A 1 103 ? 4.324 -0.096 0.979 1.00 93.50 103 TRP A O 1
ATOM 829 N N . ASP A 1 104 ? 5.589 0.839 -0.621 1.00 96.50 104 ASP A N 1
ATOM 830 C CA . ASP A 1 104 ? 5.833 2.086 0.107 1.00 96.50 104 ASP A CA 1
ATOM 831 C C . ASP A 1 104 ? 4.527 2.859 0.352 1.00 96.50 104 ASP A C 1
ATOM 833 O O . ASP A 1 104 ? 4.278 3.314 1.470 1.00 96.50 104 ASP A O 1
ATOM 837 N N . ALA A 1 105 ? 3.646 2.916 -0.653 1.00 95.88 105 ALA A N 1
ATOM 838 C CA . ALA A 1 105 ? 2.306 3.485 -0.546 1.00 95.88 105 ALA A CA 1
ATOM 839 C C . ALA A 1 105 ? 1.467 2.789 0.537 1.00 95.88 105 ALA A C 1
ATOM 841 O O . ALA A 1 105 ? 0.866 3.459 1.377 1.00 95.88 105 ALA A O 1
ATOM 842 N N . LEU A 1 106 ? 1.479 1.453 0.576 1.00 94.38 106 LEU A N 1
ATOM 843 C CA . LEU A 1 106 ? 0.792 0.676 1.609 1.00 94.38 106 LEU A CA 1
ATOM 844 C C . LEU A 1 106 ? 1.312 1.024 3.015 1.00 94.38 106 LEU A C 1
ATOM 846 O O . LEU A 1 106 ? 0.533 1.246 3.942 1.00 94.38 106 LEU A O 1
ATOM 850 N N . LEU A 1 107 ? 2.634 1.112 3.182 1.00 93.81 107 LEU A N 1
ATOM 851 C CA . LEU A 1 107 ? 3.241 1.469 4.464 1.00 93.81 107 LEU A CA 1
ATOM 852 C C . LEU A 1 107 ? 2.903 2.910 4.877 1.00 93.81 107 LEU A C 1
ATOM 854 O O . LEU A 1 107 ? 2.684 3.179 6.060 1.00 93.81 107 LEU A O 1
ATOM 858 N N . LYS A 1 108 ? 2.843 3.832 3.912 1.00 96.00 108 LYS A N 1
ATOM 859 C CA . LYS A 1 108 ? 2.441 5.228 4.122 1.00 96.00 108 LYS A CA 1
ATOM 860 C C . LYS A 1 108 ? 0.995 5.317 4.607 1.00 96.00 108 LYS A C 1
ATOM 862 O O . LYS A 1 108 ? 0.765 6.013 5.587 1.00 96.00 108 LYS A O 1
ATOM 867 N N . ILE A 1 109 ? 0.068 4.539 4.039 1.00 93.00 109 ILE A N 1
ATOM 868 C CA . ILE A 1 109 ? -1.328 4.449 4.509 1.00 93.00 109 ILE A CA 1
ATOM 869 C C . ILE A 1 109 ? -1.386 4.029 5.983 1.00 93.00 109 ILE A C 1
ATOM 871 O O . ILE A 1 109 ? -1.987 4.734 6.793 1.00 93.00 109 ILE A O 1
ATOM 875 N N . PHE A 1 110 ? -0.716 2.934 6.365 1.00 88.62 110 PHE A N 1
ATOM 876 C CA . PHE A 1 110 ? -0.707 2.482 7.763 1.00 88.62 110 PHE A CA 1
ATOM 877 C C . PHE A 1 110 ? -0.101 3.519 8.716 1.00 88.62 110 PHE A C 1
ATOM 879 O O . PHE A 1 110 ? -0.607 3.715 9.819 1.00 88.62 110 PHE A O 1
ATOM 886 N N . ARG A 1 111 ? 0.965 4.213 8.297 1.00 91.38 111 ARG A N 1
ATOM 887 C CA . ARG A 1 111 ? 1.591 5.284 9.090 1.00 91.38 111 ARG A CA 1
ATOM 888 C C . ARG A 1 111 ? 0.686 6.505 9.230 1.00 91.38 111 ARG A C 1
ATOM 890 O O . ARG A 1 111 ? 0.593 7.051 10.325 1.00 91.38 111 ARG A O 1
ATOM 897 N N . THR A 1 112 ? 0.010 6.909 8.158 1.00 90.38 112 THR A N 1
ATOM 898 C CA . THR A 1 112 ? -0.974 7.997 8.183 1.00 90.38 112 THR A CA 1
ATOM 899 C C . THR A 1 112 ? -2.126 7.657 9.123 1.00 90.38 112 THR A C 1
ATOM 901 O O . THR A 1 112 ? -2.471 8.481 9.964 1.00 90.38 112 THR A O 1
ATOM 904 N N . ALA A 1 113 ? -2.661 6.435 9.052 1.00 85.06 113 ALA A N 1
ATOM 905 C CA . ALA A 1 113 ? -3.715 5.972 9.952 1.00 85.06 113 ALA A CA 1
ATOM 906 C C . ALA A 1 113 ? -3.253 5.935 11.420 1.00 85.06 113 ALA A C 1
ATOM 908 O O . ALA A 1 113 ? -3.966 6.408 12.298 1.00 85.06 113 ALA A O 1
ATOM 909 N N . ALA A 1 114 ? -2.041 5.441 11.693 1.00 81.25 114 ALA A N 1
ATOM 910 C CA . ALA A 1 114 ? -1.482 5.400 13.046 1.00 81.25 114 ALA A CA 1
ATOM 911 C C . ALA A 1 114 ? -1.219 6.795 13.646 1.00 81.25 114 ALA A C 1
ATOM 913 O O . ALA A 1 114 ? -1.220 6.947 14.866 1.00 81.25 114 ALA A O 1
ATOM 914 N N . GLY A 1 115 ? -0.966 7.800 12.802 1.00 81.50 115 GLY A N 1
ATOM 915 C CA . GLY A 1 115 ? -0.752 9.190 13.213 1.00 81.50 115 GLY A CA 1
ATOM 916 C C . GLY A 1 115 ? -2.020 10.049 13.253 1.00 81.50 115 GLY A C 1
ATOM 917 O O . GLY A 1 115 ? -1.947 11.197 13.693 1.00 81.50 115 GLY A O 1
ATOM 918 N N . ALA A 1 116 ? -3.162 9.539 12.785 1.00 83.62 116 ALA A N 1
ATOM 919 C CA . ALA A 1 116 ? -4.410 10.289 12.757 1.00 83.62 116 ALA A CA 1
ATOM 920 C C . ALA A 1 116 ? -4.996 10.444 14.177 1.00 83.62 116 ALA A C 1
ATOM 922 O O . ALA A 1 116 ? -4.967 9.496 14.966 1.00 83.62 116 ALA A O 1
ATOM 923 N N . PRO A 1 117 ? -5.546 11.621 14.532 1.00 75.62 117 PRO A N 1
ATOM 924 C CA . PRO A 1 117 ? -6.260 11.790 15.792 1.00 75.62 117 PRO A CA 1
ATOM 925 C C . PRO A 1 117 ? -7.497 10.881 15.831 1.00 75.62 117 PRO A C 1
ATOM 927 O O . PRO A 1 117 ? -8.170 10.699 14.818 1.00 75.62 117 PRO A O 1
ATOM 930 N N . ALA A 1 118 ? -7.821 10.347 17.013 1.00 65.19 118 ALA A N 1
ATOM 931 C CA . ALA A 1 118 ? -8.902 9.371 17.200 1.00 65.19 118 ALA A CA 1
ATOM 932 C C . ALA A 1 118 ? -10.298 9.865 16.756 1.00 65.19 118 ALA A C 1
ATOM 934 O O . ALA A 1 118 ? -11.162 9.046 16.464 1.00 65.19 118 ALA A O 1
ATOM 935 N N . ASP A 1 119 ? -10.497 11.184 16.652 1.00 66.75 119 ASP A N 1
ATOM 936 C CA . ASP A 1 119 ? -11.754 11.822 16.228 1.00 66.75 119 ASP A CA 1
ATOM 937 C C . ASP A 1 119 ? -11.807 12.164 14.721 1.00 66.75 119 ASP A C 1
ATOM 939 O O . ASP A 1 119 ? -12.637 12.966 14.281 1.00 66.75 119 ASP A O 1
ATOM 943 N N . GLY A 1 120 ? -10.909 11.602 13.906 1.00 58.94 120 GLY A N 1
ATOM 944 C CA . GLY A 1 120 ? -10.927 11.789 12.455 1.00 58.94 120 GLY A CA 1
ATOM 945 C C . GLY A 1 120 ? -12.219 11.251 11.833 1.00 58.94 120 GLY A C 1
ATOM 946 O O . GLY A 1 120 ? -12.459 10.048 11.836 1.00 58.94 120 GLY A O 1
ATOM 947 N N . LYS A 1 121 ? -13.063 12.133 11.283 1.00 51.62 121 LYS A N 1
ATOM 948 C CA . LYS A 1 121 ? -14.257 11.721 10.531 1.00 51.62 121 LYS A CA 1
ATOM 949 C C . LYS A 1 121 ? -13.860 11.193 9.155 1.00 51.62 121 LYS A C 1
ATOM 951 O O . LYS A 1 121 ? -13.208 11.911 8.397 1.00 51.62 121 LYS A O 1
ATOM 956 N N . THR A 1 122 ? -14.319 9.992 8.813 1.00 49.62 122 THR A N 1
ATOM 957 C CA . THR A 1 122 ? -14.316 9.508 7.428 1.00 49.62 122 THR A CA 1
ATOM 958 C C . THR A 1 122 ? -15.218 10.424 6.589 1.00 49.62 122 THR A C 1
ATOM 960 O O . THR A 1 122 ? -16.354 10.676 7.006 1.00 49.62 122 THR A O 1
ATOM 963 N N . PRO A 1 123 ? -14.744 10.980 5.460 1.00 49.31 123 PRO A N 1
ATOM 964 C CA . PRO A 1 123 ? -15.600 11.749 4.564 1.00 49.31 123 PRO A CA 1
ATOM 965 C C . PRO A 1 123 ? -16.713 10.853 4.006 1.00 49.31 123 PRO A C 1
ATOM 967 O O . PRO A 1 123 ? -16.464 9.700 3.662 1.00 49.31 123 PRO A O 1
ATOM 970 N N . GLU A 1 124 ? -17.941 11.373 3.935 1.00 38.50 124 GLU A N 1
ATOM 971 C CA . GLU A 1 124 ? -19.060 10.632 3.346 1.00 38.50 124 GLU A CA 1
ATOM 972 C C . GLU A 1 124 ? -18.783 10.363 1.855 1.00 38.50 124 GLU A C 1
ATOM 974 O O . GLU A 1 124 ? -18.439 11.300 1.124 1.00 38.50 124 GLU A O 1
ATOM 979 N N . PRO A 1 125 ? -18.921 9.109 1.389 1.00 38.50 125 PRO A N 1
ATOM 980 C CA . PRO A 1 125 ? -18.711 8.776 -0.011 1.00 38.50 125 PRO A CA 1
ATOM 981 C C . P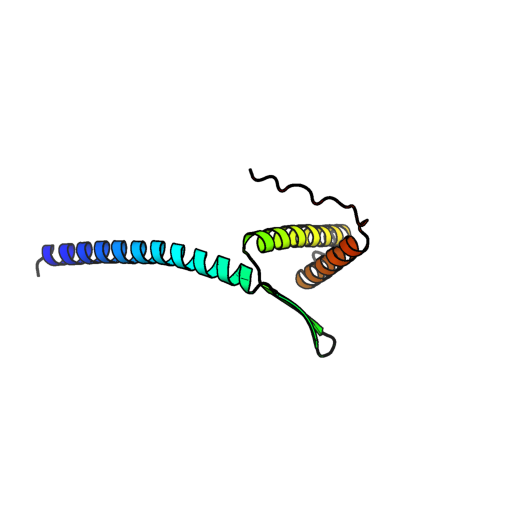RO A 1 125 ? -19.795 9.436 -0.870 1.00 38.50 125 PRO A C 1
ATOM 983 O O . PRO A 1 125 ? -20.991 9.206 -0.683 1.00 38.50 125 PRO A O 1
ATOM 986 N N . VAL A 1 126 ? -19.376 10.264 -1.829 1.00 45.66 126 VAL A N 1
ATOM 987 C CA . VAL A 1 126 ? -20.278 10.901 -2.795 1.00 45.66 126 VAL A CA 1
ATOM 988 C C . VAL A 1 126 ? -20.444 9.954 -3.981 1.00 45.66 126 VAL A C 1
ATOM 990 O O . VAL A 1 126 ? -19.560 9.848 -4.827 1.00 45.66 126 VAL A O 1
ATOM 993 N N . LEU A 1 127 ? -21.577 9.255 -4.035 1.00 31.58 127 LEU A N 1
ATOM 994 C CA . LEU A 1 127 ? -22.006 8.522 -5.226 1.00 31.58 127 LEU A CA 1
ATOM 995 C C . LEU A 1 127 ? -22.625 9.520 -6.217 1.00 31.58 127 LEU A C 1
ATOM 997 O O . LEU A 1 127 ? -23.644 10.135 -5.902 1.00 31.58 127 LEU A O 1
ATOM 1001 N N . ASN A 1 128 ? -22.003 9.678 -7.389 1.00 40.19 128 ASN A N 1
ATOM 1002 C CA . ASN A 1 128 ? -22.567 10.395 -8.542 1.00 40.19 128 ASN A CA 1
ATOM 1003 C C . ASN A 1 128 ? -23.114 9.410 -9.573 1.00 40.19 128 ASN A C 1
ATOM 1005 O O . ASN A 1 128 ? -22.421 8.399 -9.828 1.00 40.19 128 ASN A O 1
#

Secondary structure (DSSP, 8-state):
--HHHHHHHHHHHHHHHHHHHHHHHHHHHHHHHHHHHHHHHT-EEEEEEETTEEEEEEE--HHHHHHHHHHHHHHHHHHHHHHHHHS-TT----SS-HHHHHHHHHHHHHHHHHHS-TT-PPPPP---

Foldseek 3Di:
DDPVVVVVVVVVVVVVVVVVVVVVVVVVVVVVVVVQVVQAVQWDWDWDADPNDIDTDTTHHPVVVVVVVVQLVVLLVVLVVVQVVVDDPVDPDGPDDSVVSSVVSVVVVVVCVVPDDPPDDDDDDDDD

pLDDT: mean 73.49, std 17.76, range [31.58, 96.69]

Radius of gyration: 24.99 Å; chains: 1; bounding box: 52×46×69 Å